Protein AF-A0A0A0EJX7-F1 (afdb_monomer)

Mean predicted aligned error: 5.03 Å

pLDDT: mean 91.58, std 11.37, range [39.22, 98.5]

Radius of gyration: 15.25 Å; Cα contacts (8 Å, |Δi|>4): 223; chains: 1; bounding box: 47×43×35 Å

Solvent-accessible surface area (backbone atoms only — not comparable to full-atom values): 6425 Å² total; per-residue (Å²): 117,49,63,24,17,22,55,80,28,31,66,70,51,74,49,25,31,33,42,30,67,70,50,71,50,80,95,75,41,77,40,68,44,64,30,33,27,74,41,75,47,78,42,82,42,69,94,82,43,75,60,48,58,24,34,37,39,22,32,78,82,65,40,58,72,88,40,82,101,48,9,54,50,79,42,61,49,48,68,25,76,34,75,56,30,37,77,77,47,34,80,82,67,49,64,89,75,48,73,59,61,86,74,73,79,80,78,79,87,127

Secondary structure (DSSP, 8-state):
-PPPB-TTSPBP-TT-EEEEEEEE-GGG-EEEEEEEEEEEEEEE-GGGPPEEEEEEEEETT---TTSTTTS-EEEETT--B-TTEEEEE-TTS-GGGSPPP--PPPPPP-

Organism: NCBI:txid1461694

Nearest PDB structures (foldseek):
  5ilb-assembly1_A  TM=5.080E-01  e=2.292E-01  Arabidopsis thaliana
  4x2w-assembly1_A  TM=3.528E-01  e=1.924E-01  Murine norovirus 1
  2lnc-assembly1_A  TM=4.349E-01  e=3.451E-01  Norovirus Hu/1968/US
  6nir-assembly1_D  TM=3.353E-01  e=2.896E-01  Norovirus
  4x2y-assembly1_A  TM=2.886E-01  e=2.162E-01  Murine norovirus 1

Structure (mmCIF, N/CA/C/O backbone):
data_AF-A0A0A0EJX7-F1
#
_entry.id   AF-A0A0A0EJX7-F1
#
loop_
_atom_site.group_PDB
_atom_site.id
_atom_site.type_symbol
_atom_site.label_atom_id
_atom_site.label_alt_id
_atom_site.label_comp_id
_atom_site.label_asym_id
_atom_site.label_entity_id
_atom_site.label_seq_id
_atom_site.pdbx_PDB_ins_code
_atom_site.Cartn_x
_atom_site.Cartn_y
_atom_site.Cartn_z
_atom_site.occupancy
_atom_site.B_iso_or_equiv
_atom_site.auth_seq_id
_atom_site.auth_comp_id
_atom_site.auth_asym_id
_atom_site.auth_atom_id
_atom_site.pdbx_PDB_model_num
ATOM 1 N N . MET A 1 1 ? 12.824 12.069 4.474 1.00 67.38 1 MET A N 1
ATOM 2 C CA . MET A 1 1 ? 11.364 11.851 4.419 1.00 67.38 1 MET A CA 1
ATOM 3 C C . MET A 1 1 ? 11.039 10.640 5.278 1.00 67.38 1 MET A C 1
ATOM 5 O O . MET A 1 1 ? 11.860 9.728 5.329 1.00 67.38 1 MET A O 1
ATOM 9 N N . ALA A 1 2 ? 9.915 10.660 5.993 1.00 85.06 2 ALA A N 1
ATOM 10 C CA . ALA A 1 2 ? 9.516 9.555 6.863 1.00 85.06 2 ALA A CA 1
ATOM 11 C C . ALA A 1 2 ? 9.186 8.301 6.041 1.00 85.06 2 ALA A C 1
ATOM 13 O O . ALA A 1 2 ? 8.748 8.409 4.898 1.00 85.06 2 ALA A O 1
ATOM 14 N N . GLU A 1 3 ? 9.413 7.126 6.620 1.00 92.81 3 GLU A N 1
ATOM 15 C CA . GLU A 1 3 ? 9.027 5.842 6.032 1.00 92.81 3 GLU A CA 1
ATOM 16 C C . GLU A 1 3 ? 7.528 5.798 5.690 1.00 92.81 3 GLU A C 1
ATOM 18 O O . GLU A 1 3 ? 6.693 6.301 6.444 1.00 92.81 3 GLU A O 1
ATOM 23 N N . THR A 1 4 ? 7.183 5.195 4.549 1.00 96.25 4 THR A N 1
ATOM 24 C CA . THR A 1 4 ? 5.788 5.048 4.116 1.00 96.25 4 THR A CA 1
ATOM 25 C C . THR A 1 4 ? 5.019 4.078 5.012 1.00 96.25 4 THR A C 1
ATOM 27 O O . THR A 1 4 ? 5.376 2.902 5.135 1.00 96.25 4 THR A O 1
ATOM 30 N N . CYS A 1 5 ? 3.920 4.559 5.589 1.00 96.81 5 CYS A N 1
ATOM 31 C CA . CYS A 1 5 ? 3.105 3.832 6.556 1.00 96.81 5 CYS A CA 1
ATOM 32 C C . CYS A 1 5 ? 1.616 3.858 6.201 1.00 96.81 5 CYS A C 1
ATOM 34 O O . CYS A 1 5 ? 1.130 4.787 5.559 1.00 96.81 5 CYS A O 1
ATOM 36 N N . ASP A 1 6 ? 0.879 2.856 6.675 1.00 97.19 6 ASP A N 1
ATOM 37 C CA . ASP A 1 6 ? -0.580 2.810 6.576 1.00 97.19 6 ASP A CA 1
ATOM 38 C C . ASP A 1 6 ? -1.264 3.785 7.553 1.00 97.19 6 ASP A C 1
ATOM 40 O O . ASP A 1 6 ? -0.613 4.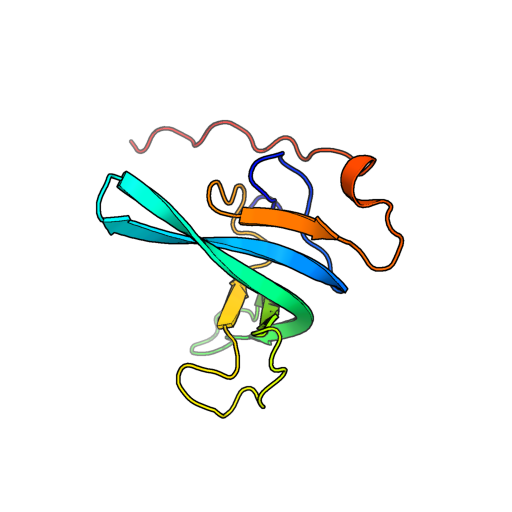406 8.394 1.00 97.19 6 ASP A O 1
ATOM 44 N N . LYS A 1 7 ? -2.596 3.897 7.497 1.00 96.44 7 LYS A N 1
ATOM 45 C CA . LYS A 1 7 ? -3.400 4.785 8.360 1.00 96.44 7 LYS A CA 1
ATOM 46 C C . LYS A 1 7 ? -3.188 4.572 9.867 1.00 96.44 7 LYS A C 1
ATOM 48 O O . LYS A 1 7 ? -3.492 5.458 10.662 1.00 96.44 7 LYS A O 1
ATOM 53 N N . SER A 1 8 ? -2.701 3.399 10.269 1.00 95.75 8 SER A N 1
ATOM 54 C CA . SER A 1 8 ? -2.408 3.030 11.655 1.00 95.75 8 SER A CA 1
ATOM 55 C C . SER A 1 8 ? -0.937 3.259 12.015 1.00 95.75 8 SER A C 1
ATOM 57 O O . SER A 1 8 ? -0.502 2.832 13.085 1.00 95.75 8 SER A O 1
ATOM 59 N N . ARG A 1 9 ? -0.192 3.959 11.146 1.00 95.88 9 ARG A N 1
ATOM 60 C CA . ARG A 1 9 ? 1.245 4.247 11.244 1.00 95.88 9 ARG A CA 1
ATOM 61 C C . ARG A 1 9 ? 2.117 2.996 11.224 1.00 95.88 9 ARG A C 1
ATOM 63 O O . ARG A 1 9 ? 3.238 3.017 11.722 1.00 95.88 9 ARG A O 1
ATOM 70 N N . ARG A 1 10 ? 1.616 1.898 10.660 1.00 96.62 10 ARG A N 1
ATOM 71 C CA . ARG A 1 10 ? 2.401 0.676 10.508 1.00 96.62 10 ARG A CA 1
ATOM 72 C C . ARG A 1 10 ? 3.192 0.764 9.212 1.00 96.62 10 ARG A C 1
ATOM 74 O O . ARG A 1 10 ? 2.606 1.098 8.177 1.00 96.62 10 ARG A O 1
ATOM 81 N N . PRO A 1 11 ? 4.493 0.464 9.236 1.00 96.88 11 PRO A N 1
ATOM 82 C CA . PRO A 1 11 ? 5.308 0.619 8.054 1.00 96.88 11 PRO A CA 1
ATOM 83 C C . PRO A 1 11 ? 4.974 -0.472 7.031 1.00 96.88 11 PRO A C 1
ATOM 85 O O . PRO A 1 11 ? 4.811 -1.652 7.372 1.00 96.88 11 PRO A O 1
ATOM 88 N N . ILE A 1 12 ? 4.856 -0.060 5.768 1.00 97.69 12 ILE A N 1
ATOM 89 C CA . ILE A 1 12 ? 4.535 -0.956 4.653 1.00 97.69 12 ILE A CA 1
ATOM 90 C C . ILE A 1 12 ? 5.775 -1.785 4.303 1.00 97.69 12 ILE A C 1
ATOM 92 O O . ILE A 1 12 ? 6.901 -1.282 4.275 1.00 97.69 12 ILE A O 1
ATOM 96 N N . ARG A 1 13 ? 5.588 -3.080 4.053 1.00 97.44 13 ARG A N 1
ATOM 97 C CA . ARG A 1 13 ? 6.652 -4.033 3.718 1.00 97.44 13 ARG A CA 1
ATOM 98 C C . ARG A 1 13 ? 6.268 -4.863 2.497 1.00 97.44 13 ARG A C 1
ATOM 100 O O . ARG A 1 13 ? 5.096 -5.027 2.164 1.00 97.44 13 ARG A O 1
ATOM 107 N N . VAL A 1 14 ? 7.277 -5.429 1.834 1.00 97.81 14 VAL A N 1
ATOM 108 C CA . VAL A 1 14 ? 7.054 -6.440 0.791 1.00 97.81 14 VAL A CA 1
ATOM 109 C C . VAL A 1 14 ? 6.316 -7.634 1.392 1.00 97.81 14 VAL A C 1
ATOM 111 O O . VAL A 1 14 ? 6.674 -8.115 2.466 1.00 97.81 14 VAL A O 1
ATOM 114 N N . GLY A 1 15 ? 5.293 -8.108 0.686 1.00 97.31 15 GLY A N 1
ATOM 115 C CA . GLY A 1 15 ? 4.421 -9.187 1.129 1.00 97.31 15 GLY A CA 1
ATOM 116 C C . GLY A 1 15 ? 3.138 -8.733 1.816 1.00 97.31 15 GLY A C 1
ATOM 117 O O . GLY A 1 15 ? 2.268 -9.570 2.048 1.00 97.31 15 GLY A O 1
ATOM 118 N N . ASP A 1 16 ? 2.991 -7.444 2.121 1.00 98.25 16 ASP A N 1
ATOM 119 C CA . ASP A 1 16 ? 1.756 -6.927 2.703 1.00 98.25 16 ASP A CA 1
ATOM 120 C C . ASP A 1 16 ? 0.620 -6.887 1.677 1.00 98.25 16 ASP A C 1
ATOM 122 O O . ASP A 1 16 ? 0.812 -6.549 0.502 1.00 98.25 16 ASP A O 1
ATOM 126 N N . VAL A 1 17 ? -0.589 -7.183 2.153 1.00 98.19 17 VAL A N 1
ATOM 127 C CA . VAL A 1 17 ? -1.838 -6.928 1.436 1.00 98.19 17 VAL A CA 1
ATOM 128 C C . VAL A 1 17 ? -2.439 -5.639 1.974 1.00 98.19 17 VAL A C 1
ATOM 130 O O . VAL A 1 17 ? -2.682 -5.493 3.174 1.00 98.19 17 VAL A O 1
ATOM 133 N N . LEU A 1 18 ? -2.687 -4.705 1.064 1.00 98.50 18 LEU A N 1
ATOM 134 C CA . LEU A 1 18 ? -3.182 -3.369 1.348 1.00 98.50 18 LEU A CA 1
ATOM 135 C C . LEU A 1 18 ? -4.644 -3.273 0.926 1.00 98.50 18 LEU A C 1
ATOM 137 O O . LEU A 1 18 ? -4.986 -3.555 -0.223 1.00 98.50 18 LEU A O 1
ATOM 141 N N . LYS A 1 19 ? -5.501 -2.822 1.836 1.00 98.25 19 LYS A N 1
ATOM 142 C CA . LYS A 1 19 ? -6.832 -2.310 1.521 1.00 98.25 19 LYS A CA 1
ATOM 143 C C . LYS A 1 19 ? -6.705 -0.812 1.258 1.00 98.25 19 LYS A C 1
ATOM 145 O O . LYS A 1 19 ? -6.398 -0.043 2.163 1.00 98.25 19 LYS A O 1
ATOM 150 N N . VAL A 1 20 ? -6.939 -0.420 0.013 1.00 98.00 20 VAL A N 1
ATOM 151 C CA . VAL A 1 20 ? -6.738 0.939 -0.498 1.00 98.00 20 VAL A CA 1
ATOM 152 C C . VAL A 1 20 ? -8.093 1.548 -0.832 1.00 98.00 20 VAL A C 1
ATOM 154 O O . VAL A 1 20 ? -8.885 0.934 -1.553 1.00 98.00 20 VAL A O 1
ATOM 157 N N . PHE A 1 21 ? -8.395 2.737 -0.313 1.00 97.44 21 PHE A N 1
ATOM 158 C CA . PHE A 1 21 ? -9.596 3.469 -0.718 1.00 97.44 21 PHE A CA 1
ATOM 159 C C . PHE A 1 21 ? -9.536 3.794 -2.216 1.00 97.44 21 PHE A C 1
ATOM 161 O O . PHE A 1 21 ? -8.519 4.258 -2.721 1.00 97.44 21 PHE A O 1
ATOM 168 N N . HIS A 1 22 ? -10.627 3.522 -2.935 1.00 94.81 22 HIS A N 1
ATOM 169 C CA . HIS A 1 22 ? -10.700 3.776 -4.372 1.00 94.81 22 HIS A CA 1
ATOM 170 C C . HIS A 1 22 ? -11.675 4.904 -4.703 1.00 94.81 22 HIS A C 1
ATOM 172 O O . HIS A 1 22 ? -11.303 5.852 -5.387 1.00 94.81 22 HIS A O 1
ATOM 178 N N . PHE A 1 23 ? -12.919 4.811 -4.226 1.00 96.88 23 PHE A N 1
ATOM 179 C CA . PHE A 1 23 ? -13.922 5.862 -4.402 1.00 96.88 23 PHE A CA 1
ATOM 180 C C . PHE A 1 23 ? -15.091 5.6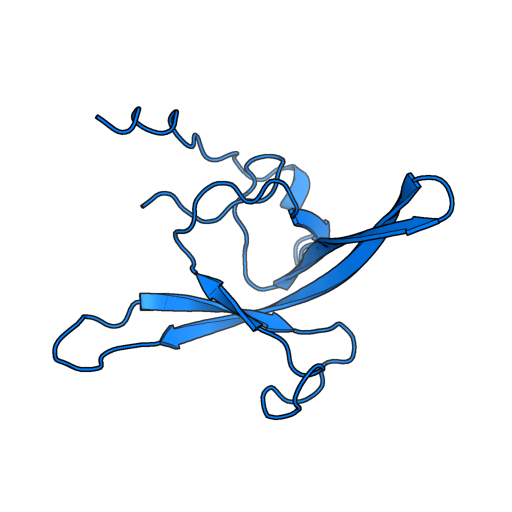95 -3.428 1.00 96.88 23 PHE A C 1
ATOM 182 O O . PHE A 1 23 ? -15.264 4.653 -2.791 1.00 96.88 23 PHE A O 1
ATOM 189 N N . THR A 1 24 ? -15.936 6.722 -3.339 1.00 98.00 24 THR A N 1
ATOM 190 C CA . THR A 1 24 ? -17.233 6.645 -2.656 1.00 98.00 24 THR A CA 1
ATOM 191 C C . THR A 1 24 ? -18.338 6.529 -3.700 1.00 98.00 24 THR A C 1
ATOM 193 O O . THR A 1 24 ? -18.489 7.406 -4.543 1.00 98.00 24 THR A O 1
ATOM 196 N N . GLY A 1 25 ? -19.087 5.431 -3.665 1.00 96.75 25 GLY A N 1
ATOM 197 C CA . GLY A 1 25 ? -20.178 5.152 -4.590 1.00 96.75 25 GLY A CA 1
ATOM 198 C C . GLY A 1 25 ? -21.522 5.716 -4.127 1.00 96.75 25 GLY A C 1
ATOM 199 O O . GLY A 1 25 ? -21.620 6.516 -3.189 1.00 96.75 25 GLY A O 1
ATOM 200 N N . ALA A 1 26 ? -22.589 5.239 -4.772 1.00 95.94 26 ALA A N 1
ATOM 201 C CA . ALA A 1 26 ? -23.960 5.574 -4.405 1.00 95.94 26 ALA A CA 1
ATOM 202 C C . ALA A 1 26 ? -24.231 5.310 -2.914 1.00 95.94 26 ALA A C 1
ATOM 204 O O . ALA A 1 26 ? -23.671 4.398 -2.298 1.00 95.94 26 ALA A O 1
ATOM 205 N N . ARG A 1 27 ? -25.118 6.122 -2.326 1.00 95.88 27 ARG A N 1
ATOM 206 C CA . ARG A 1 27 ? -25.494 6.046 -0.901 1.00 95.88 27 ARG A CA 1
ATOM 207 C C . ARG A 1 27 ? -24.312 6.226 0.066 1.00 95.88 27 ARG A C 1
ATOM 209 O O . ARG A 1 27 ? -24.377 5.757 1.197 1.00 95.88 27 ARG A O 1
ATOM 216 N N . ARG A 1 28 ? -23.248 6.924 -0.357 1.00 95.12 28 ARG A N 1
ATOM 217 C CA . ARG A 1 28 ? -22.041 7.202 0.447 1.00 95.12 28 ARG A CA 1
ATOM 218 C C . ARG A 1 28 ? -21.258 5.943 0.850 1.00 95.12 28 ARG A C 1
ATOM 220 O O . ARG A 1 28 ? -20.503 5.966 1.821 1.00 95.12 28 ARG A O 1
ATOM 227 N N . LYS A 1 29 ? -21.418 4.834 0.119 1.00 97.06 29 LYS A N 1
ATOM 228 C CA . LYS A 1 29 ? -20.672 3.599 0.389 1.00 97.06 29 LYS A CA 1
ATOM 229 C C . LYS A 1 29 ? -19.228 3.753 -0.087 1.00 97.06 29 LYS A C 1
ATOM 231 O O . LYS A 1 29 ? -18.998 4.026 -1.260 1.00 97.06 29 LYS A O 1
ATOM 236 N N . LYS A 1 30 ? -18.250 3.551 0.798 1.00 96.81 30 LYS A N 1
ATOM 237 C CA . LYS A 1 30 ? -16.831 3.519 0.416 1.00 96.81 30 LYS A CA 1
ATOM 238 C C . LYS A 1 30 ? -16.497 2.198 -0.280 1.00 96.81 30 LYS A C 1
ATOM 240 O O . LYS A 1 30 ? -16.862 1.129 0.212 1.00 96.81 30 LYS A O 1
ATOM 245 N N . HIS A 1 31 ? -15.796 2.284 -1.402 1.00 97.38 31 HIS A N 1
ATOM 246 C CA . HIS A 1 31 ? -15.270 1.156 -2.157 1.00 97.38 31 HIS A CA 1
ATOM 247 C C . HIS A 1 31 ? -13.754 1.119 -2.017 1.00 97.38 31 HIS A C 1
ATOM 249 O O . HIS A 1 31 ? -13.073 2.142 -2.110 1.00 97.38 31 HIS A O 1
ATOM 255 N N . PHE A 1 32 ? -13.244 -0.083 -1.793 1.00 97.62 32 PHE A N 1
ATOM 256 C CA . PHE A 1 32 ? -11.832 -0.337 -1.576 1.00 97.62 32 PHE A CA 1
ATOM 257 C C . PHE A 1 32 ? -11.336 -1.318 -2.629 1.00 97.62 32 PHE A C 1
ATOM 259 O O . PHE A 1 32 ? -12.082 -2.195 -3.068 1.00 97.62 32 PHE A O 1
ATOM 266 N N . MET A 1 33 ? -10.073 -1.182 -3.004 1.00 96.69 33 MET A N 1
ATOM 267 C CA . MET A 1 33 ? -9.342 -2.208 -3.727 1.00 96.69 33 MET A CA 1
ATOM 268 C C . MET A 1 33 ? -8.370 -2.899 -2.788 1.00 96.69 33 MET A C 1
ATOM 270 O O . MET A 1 33 ? -7.810 -2.277 -1.891 1.00 96.69 33 MET A O 1
ATOM 274 N N . TYR A 1 34 ? -8.136 -4.178 -3.043 1.00 97.06 34 TYR A N 1
ATOM 275 C CA . TYR A 1 34 ? -7.073 -4.918 -2.388 1.00 97.06 34 TYR A CA 1
ATOM 276 C C . TYR A 1 34 ? -5.898 -5.032 -3.351 1.00 97.06 34 TYR A C 1
ATOM 278 O O . TYR A 1 34 ? -6.084 -5.277 -4.549 1.00 97.06 34 TYR A O 1
ATOM 286 N N . LYS A 1 35 ? -4.700 -4.791 -2.833 1.00 97.62 35 LYS A N 1
ATOM 287 C CA . LYS A 1 35 ? -3.439 -4.790 -3.575 1.00 97.62 35 LYS A CA 1
ATOM 288 C C . LYS A 1 35 ? -2.384 -5.549 -2.786 1.00 97.62 35 LYS A C 1
ATOM 290 O O . LYS A 1 35 ? -2.500 -5.648 -1.570 1.00 97.62 35 LYS A O 1
ATOM 295 N N . GLN A 1 36 ? -1.349 -6.034 -3.457 1.00 97.69 36 GLN A N 1
ATOM 296 C CA . GLN A 1 36 ? -0.221 -6.696 -2.807 1.00 97.69 36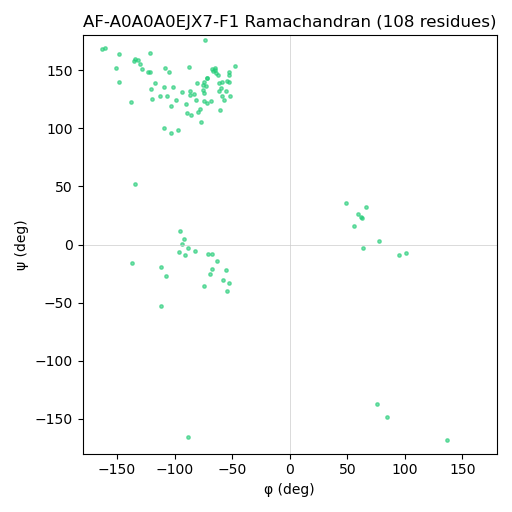 GLN A CA 1
ATOM 297 C C . GLN A 1 36 ? 1.081 -5.964 -3.115 1.00 97.69 36 GLN A C 1
ATOM 299 O O . GLN A 1 36 ? 1.358 -5.641 -4.270 1.00 97.69 36 GLN A O 1
ATOM 304 N N . VAL A 1 37 ? 1.896 -5.736 -2.089 1.00 98.00 37 VAL A N 1
ATOM 305 C CA . VAL A 1 37 ? 3.264 -5.241 -2.258 1.00 98.00 37 VAL A CA 1
ATOM 306 C C . VAL A 1 37 ? 4.154 -6.417 -2.643 1.00 98.00 37 VAL A C 1
ATOM 308 O O . VAL A 1 37 ? 4.337 -7.328 -1.839 1.00 98.00 37 VAL A O 1
ATOM 311 N N . THR A 1 38 ? 4.713 -6.435 -3.854 1.00 97.25 38 THR A N 1
ATOM 312 C CA . THR A 1 38 ? 5.415 -7.637 -4.351 1.00 97.25 38 THR A CA 1
ATOM 313 C C . THR A 1 38 ? 6.932 -7.506 -4.398 1.00 97.25 38 THR A C 1
ATOM 315 O O . THR A 1 38 ? 7.627 -8.512 -4.285 1.00 97.25 38 THR A O 1
ATOM 318 N N . ARG A 1 39 ? 7.469 -6.291 -4.554 1.00 97.12 39 ARG A N 1
ATOM 319 C CA . ARG A 1 39 ? 8.918 -6.046 -4.633 1.00 97.12 39 ARG A CA 1
ATOM 320 C C . ARG A 1 39 ? 9.275 -4.596 -4.337 1.00 97.12 39 ARG A C 1
ATOM 322 O O . ARG A 1 39 ? 8.402 -3.727 -4.332 1.00 97.12 39 ARG A O 1
ATOM 329 N N . THR A 1 40 ? 10.568 -4.345 -4.167 1.00 97.75 40 THR A N 1
ATOM 330 C CA . THR A 1 40 ? 11.160 -3.007 -4.206 1.00 97.75 40 THR A CA 1
ATOM 331 C C . THR A 1 40 ? 11.991 -2.825 -5.474 1.00 97.75 40 THR A C 1
ATOM 333 O O . THR A 1 40 ? 12.511 -3.793 -6.029 1.00 97.75 40 THR A O 1
ATOM 336 N N . GLN A 1 41 ? 12.109 -1.588 -5.954 1.00 97.19 41 GLN A N 1
ATOM 337 C CA . GLN A 1 41 ? 12.916 -1.248 -7.124 1.00 97.19 41 GLN A CA 1
ATOM 338 C C . GLN A 1 41 ? 13.487 0.165 -6.989 1.00 97.19 41 GLN A C 1
ATOM 340 O O . GLN A 1 41 ? 12.798 1.091 -6.565 1.00 97.19 41 GLN A O 1
ATOM 345 N N . TRP A 1 42 ? 14.746 0.341 -7.393 1.00 95.94 42 TRP A N 1
ATOM 346 C CA . TRP A 1 42 ? 15.340 1.665 -7.570 1.00 95.94 42 TRP A CA 1
ATOM 347 C C . TRP A 1 42 ? 14.852 2.278 -8.885 1.00 95.94 42 TRP A C 1
ATOM 349 O O . TRP A 1 42 ? 15.157 1.742 -9.955 1.00 95.94 42 TRP A O 1
ATOM 359 N N . LEU A 1 43 ? 14.132 3.398 -8.803 1.00 93.81 43 LEU A N 1
ATOM 360 C CA . LEU A 1 43 ? 13.568 4.134 -9.941 1.00 93.81 43 LEU A CA 1
ATOM 361 C C . LEU A 1 43 ? 14.081 5.579 -9.993 1.00 93.81 43 LEU A C 1
ATOM 363 O O . LEU A 1 43 ? 14.639 6.096 -9.024 1.00 93.81 43 LEU A O 1
ATOM 367 N N . GLY A 1 44 ? 13.896 6.235 -11.140 1.00 92.06 44 GLY A N 1
ATOM 368 C CA . GLY A 1 44 ? 14.416 7.579 -11.398 1.00 92.06 44 GLY A CA 1
ATOM 369 C C . GLY A 1 44 ? 15.863 7.555 -11.892 1.00 92.06 44 GLY A C 1
ATOM 370 O O . GLY A 1 44 ? 16.279 6.617 -12.573 1.00 92.06 44 GLY A O 1
ATOM 371 N N . GLY A 1 45 ? 16.640 8.590 -11.569 1.00 90.69 45 GLY A N 1
ATOM 372 C CA . GLY A 1 45 ? 18.019 8.722 -12.057 1.00 90.69 45 GLY A CA 1
ATOM 373 C C . GLY A 1 45 ? 18.207 9.690 -13.232 1.00 90.69 45 GLY A C 1
ATOM 374 O O . GLY A 1 45 ? 19.337 9.949 -13.638 1.00 90.69 45 GLY A O 1
ATOM 375 N N . TYR A 1 46 ? 17.122 10.207 -13.817 1.00 91.31 46 TYR A N 1
ATOM 376 C CA . TYR A 1 46 ? 17.205 11.084 -14.988 1.00 91.31 46 TYR A CA 1
ATOM 377 C C . TYR A 1 46 ? 17.702 12.488 -14.614 1.00 91.31 46 TYR A C 1
ATOM 379 O O . TYR A 1 46 ? 17.303 13.047 -13.590 1.00 91.31 46 TYR A O 1
ATOM 387 N N . GLY A 1 47 ? 18.561 13.069 -15.458 1.00 91.75 47 GLY A N 1
ATOM 388 C CA . GLY A 1 47 ? 19.070 14.432 -15.277 1.00 91.75 47 GLY A CA 1
ATOM 389 C C . GLY A 1 47 ? 19.958 14.617 -14.040 1.00 91.75 47 GLY A C 1
ATOM 390 O O . GLY A 1 47 ? 19.908 15.670 -13.415 1.00 91.75 47 GLY A O 1
ATOM 391 N N . GLY A 1 48 ? 20.716 13.589 -13.641 1.00 91.25 48 GLY A N 1
ATOM 392 C CA . GLY A 1 48 ? 21.652 13.661 -12.508 1.00 91.25 48 GLY A CA 1
ATOM 393 C C . GLY A 1 48 ? 21.005 13.575 -11.121 1.00 91.25 48 GLY A C 1
ATOM 394 O O . GLY A 1 48 ? 21.704 13.656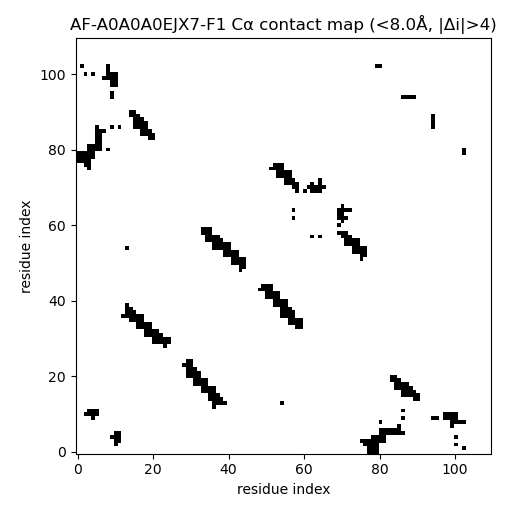 -10.114 1.00 91.25 48 GLY A O 1
ATOM 395 N N . LYS A 1 49 ? 19.683 13.383 -11.040 1.00 92.00 49 LYS A N 1
ATOM 396 C CA . LYS A 1 49 ? 18.992 13.121 -9.771 1.00 92.00 49 LYS A CA 1
ATOM 397 C C . LYS A 1 49 ? 19.313 11.702 -9.283 1.00 92.00 49 LYS A C 1
ATOM 399 O O . LYS A 1 49 ? 19.394 10.802 -10.115 1.00 92.00 49 LYS A O 1
ATOM 404 N N . PRO A 1 50 ? 19.458 11.455 -7.972 1.00 91.69 50 PRO A N 1
ATOM 405 C CA . PRO A 1 50 ? 19.664 10.103 -7.462 1.00 91.69 50 PRO A CA 1
ATOM 406 C C . PRO A 1 50 ? 18.437 9.219 -7.721 1.00 91.69 50 PRO A C 1
ATOM 408 O O . PRO A 1 50 ? 17.301 9.698 -7.780 1.00 91.69 50 PRO A O 1
ATOM 411 N N . LYS A 1 51 ? 18.663 7.908 -7.863 1.00 94.38 51 LYS A N 1
ATOM 412 C CA . LYS A 1 51 ? 17.571 6.928 -7.821 1.00 94.38 51 LYS A CA 1
ATOM 413 C C . LYS A 1 51 ? 16.986 6.869 -6.411 1.00 94.38 51 LYS A C 1
ATOM 415 O O . LYS A 1 51 ? 17.703 7.074 -5.436 1.00 94.38 51 LYS A O 1
ATOM 420 N N . VAL A 1 52 ? 15.702 6.536 -6.313 1.00 93.44 52 VAL A N 1
ATOM 421 C CA . VAL A 1 52 ? 14.987 6.366 -5.039 1.00 93.44 52 VAL A CA 1
ATOM 422 C C . VAL A 1 52 ? 14.286 5.010 -5.031 1.00 93.44 52 VAL A C 1
ATOM 424 O O . VAL A 1 52 ? 13.948 4.476 -6.090 1.00 93.44 52 VAL A O 1
ATOM 427 N N . LEU A 1 53 ? 14.113 4.430 -3.846 1.00 95.38 53 LEU A N 1
ATOM 428 C CA . LEU A 1 53 ? 13.488 3.127 -3.663 1.00 95.38 53 LEU A CA 1
ATOM 429 C C . LEU A 1 53 ? 11.952 3.254 -3.651 1.00 95.38 53 LEU A C 1
ATOM 431 O O . LEU A 1 53 ? 11.391 4.076 -2.923 1.00 95.38 53 LEU A O 1
ATOM 435 N N . TYR A 1 54 ? 11.287 2.429 -4.459 1.00 97.81 54 TYR A N 1
ATOM 436 C CA . TYR A 1 54 ? 9.829 2.327 -4.556 1.00 97.81 54 TYR A CA 1
ATOM 437 C C . TYR A 1 54 ? 9.373 0.898 -4.272 1.00 97.81 54 TYR A C 1
ATOM 439 O O . TYR A 1 54 ? 10.060 -0.059 -4.628 1.00 97.81 54 TYR A O 1
ATOM 447 N N . PHE A 1 55 ? 8.180 0.757 -3.707 1.00 98.12 55 PHE A N 1
ATOM 448 C CA . PHE A 1 55 ? 7.392 -0.467 -3.706 1.00 98.12 55 PHE A CA 1
ATOM 449 C C . PHE A 1 55 ? 6.650 -0.631 -5.031 1.00 98.12 55 PHE A C 1
ATOM 451 O O . PHE A 1 55 ? 6.054 0.324 -5.528 1.00 98.12 55 PHE A O 1
ATOM 458 N N . PHE A 1 56 ? 6.603 -1.854 -5.562 1.00 97.56 56 PHE A N 1
ATOM 459 C CA . PHE A 1 56 ? 5.605 -2.214 -6.566 1.00 97.56 56 PHE A CA 1
ATOM 460 C C . PHE A 1 56 ? 4.349 -2.756 -5.882 1.00 97.56 56 PHE A C 1
ATOM 462 O O . PHE A 1 56 ? 4.409 -3.767 -5.174 1.00 97.56 56 PHE A O 1
ATOM 469 N N . VAL A 1 57 ? 3.218 -2.095 -6.117 1.00 97.56 57 VAL A N 1
ATOM 470 C CA . VAL A 1 57 ? 1.908 -2.430 -5.556 1.00 97.56 57 VAL A CA 1
ATOM 471 C C . VAL A 1 57 ? 1.027 -2.993 -6.670 1.00 97.56 57 VAL A C 1
ATOM 473 O O . VAL A 1 57 ? 0.473 -2.258 -7.487 1.00 97.56 57 VAL A O 1
ATOM 476 N N . SER A 1 58 ? 0.908 -4.319 -6.726 1.00 97.06 58 SER A N 1
ATOM 477 C CA . SER A 1 58 ? 0.166 -5.022 -7.776 1.00 97.06 58 SER A CA 1
ATOM 478 C C . SER A 1 58 ? -1.317 -5.175 -7.435 1.00 97.06 58 SER A C 1
ATOM 480 O O . SER A 1 58 ? -1.715 -5.251 -6.269 1.00 97.06 58 SER A O 1
ATOM 482 N N . HIS A 1 59 ? -2.163 -5.258 -8.464 1.00 94.25 59 HIS A N 1
ATOM 483 C CA . HIS A 1 59 ? -3.522 -5.776 -8.300 1.00 94.25 59 HIS A CA 1
ATOM 484 C C . HIS A 1 59 ? -3.466 -7.256 -7.893 1.00 94.25 59 HIS A C 1
ATOM 486 O O . HIS A 1 59 ? -2.579 -7.980 -8.330 1.00 94.25 59 HIS A O 1
ATOM 492 N N . LEU A 1 60 ? -4.457 -7.751 -7.142 1.00 92.12 60 LEU A N 1
ATOM 493 C CA . LEU A 1 60 ? -4.502 -9.174 -6.755 1.00 92.12 60 LEU A CA 1
ATOM 494 C C . LEU A 1 60 ? -4.628 -10.149 -7.936 1.00 92.12 60 LEU A C 1
ATOM 496 O O . LEU A 1 60 ? -4.390 -11.338 -7.776 1.00 92.12 60 LEU A O 1
ATOM 500 N N . SER A 1 61 ? -4.974 -9.662 -9.131 1.00 89.81 61 SER A N 1
ATOM 501 C CA . SER A 1 61 ? -4.925 -10.465 -10.355 1.00 89.81 61 SER A CA 1
ATOM 502 C C . SER A 1 61 ? -3.501 -10.770 -10.832 1.00 89.81 61 SER A C 1
ATOM 504 O O . SER A 1 61 ? -3.361 -11.511 -11.799 1.00 89.81 61 SER A O 1
ATOM 506 N N . LEU A 1 62 ? -2.474 -10.158 -10.222 1.00 88.50 62 LEU A N 1
ATOM 507 C CA . LEU A 1 62 ? -1.048 -10.340 -10.527 1.00 88.50 62 LEU A CA 1
ATOM 508 C C . LEU A 1 62 ? -0.732 -10.234 -12.023 1.00 88.50 62 LEU A C 1
ATOM 510 O O . LEU A 1 62 ? 0.119 -10.944 -12.560 1.00 88.50 62 LEU A O 1
ATOM 514 N N . LYS A 1 63 ? -1.447 -9.341 -12.713 1.00 91.56 63 LYS A N 1
ATOM 515 C CA . LYS A 1 63 ? -1.174 -9.075 -14.121 1.00 91.56 63 LYS A CA 1
ATOM 516 C C . LYS A 1 63 ? 0.227 -8.466 -14.232 1.00 91.56 63 LYS A C 1
ATOM 518 O O . LYS A 1 63 ? 0.639 -7.743 -13.321 1.00 91.56 63 LYS A O 1
ATOM 523 N N . PRO A 1 64 ? 0.952 -8.729 -15.332 1.00 89.69 64 PRO A N 1
ATOM 524 C CA . PRO A 1 64 ? 2.251 -8.114 -15.558 1.00 89.69 64 PRO A CA 1
ATOM 525 C C . PRO A 1 64 ? 2.183 -6.590 -15.428 1.00 89.69 64 PRO A C 1
ATOM 527 O O . PRO A 1 64 ? 1.190 -5.981 -15.824 1.00 89.69 64 PRO A O 1
ATOM 530 N N . GLU A 1 65 ? 3.258 -5.976 -14.926 1.00 89.31 65 GLU A N 1
ATOM 531 C CA . GLU A 1 65 ? 3.383 -4.514 -14.797 1.00 89.31 65 GLU A CA 1
ATOM 532 C C . GLU A 1 65 ? 3.096 -3.784 -16.117 1.00 89.31 65 GLU A C 1
ATOM 534 O O . GLU A 1 65 ? 2.512 -2.708 -16.110 1.00 89.31 65 GLU A O 1
ATOM 539 N N . SER A 1 66 ? 3.439 -4.401 -17.249 1.00 89.12 66 SER A N 1
ATOM 540 C CA . SER A 1 66 ? 3.215 -3.858 -18.590 1.00 89.12 66 SER A CA 1
ATOM 541 C C . SER A 1 66 ? 1.741 -3.761 -19.003 1.00 89.12 66 SER A C 1
ATOM 543 O O . SER A 1 66 ? 1.452 -3.234 -20.074 1.00 89.12 66 SER A O 1
ATOM 545 N N . VAL A 1 67 ? 0.807 -4.308 -18.218 1.00 88.56 67 VAL A N 1
ATOM 546 C CA . VAL A 1 67 ? -0.627 -4.241 -18.515 1.00 88.56 67 VAL A CA 1
ATOM 547 C C . VAL A 1 67 ? -1.211 -2.945 -17.966 1.00 88.56 67 VAL A C 1
ATOM 549 O O . VAL A 1 67 ? -1.365 -2.784 -16.751 1.00 88.56 67 VAL A O 1
ATOM 552 N N . ASP A 1 68 ? -1.607 -2.056 -18.873 1.00 83.50 68 ASP A N 1
ATOM 553 C CA . ASP A 1 68 ? -2.244 -0.789 -18.520 1.00 83.50 68 ASP A CA 1
ATOM 554 C C . ASP A 1 68 ? -3.536 -0.993 -17.705 1.00 83.50 68 ASP A C 1
ATOM 556 O O . ASP A 1 68 ? -4.298 -1.942 -17.915 1.00 83.50 68 ASP A O 1
ATOM 560 N N . GLY A 1 69 ? -3.737 -0.134 -16.706 1.00 79.19 69 GLY A N 1
ATOM 561 C CA . GLY A 1 69 ? -4.875 -0.166 -15.780 1.00 79.19 69 GLY A CA 1
ATOM 562 C C . GLY A 1 69 ? -4.995 -1.408 -14.879 1.00 79.19 69 GLY A C 1
ATOM 563 O O . GLY A 1 69 ? -5.904 -1.466 -14.047 1.00 79.19 69 GLY A O 1
ATOM 564 N N . GLY A 1 70 ? -4.117 -2.411 -15.018 1.00 84.94 70 GLY A N 1
ATOM 565 C CA . GLY A 1 70 ? -4.252 -3.697 -14.323 1.00 84.94 70 GLY A CA 1
ATOM 566 C C . GLY A 1 70 ? -2.977 -4.284 -13.717 1.00 84.94 70 GLY A C 1
ATOM 567 O O . GLY A 1 70 ? -3.092 -5.184 -12.885 1.00 84.94 70 GLY A O 1
ATOM 568 N N . GLY A 1 71 ? -1.789 -3.813 -14.106 1.00 89.44 71 GLY A N 1
ATOM 569 C CA . GLY A 1 71 ? -0.508 -4.356 -13.639 1.00 89.44 71 GLY A CA 1
ATOM 570 C C . GLY A 1 71 ? -0.146 -3.968 -12.202 1.00 89.44 71 GLY A C 1
ATOM 571 O O . GLY A 1 71 ? 0.393 -4.778 -11.445 1.00 89.44 71 GLY A O 1
ATOM 572 N N . GLY A 1 72 ? -0.490 -2.750 -11.787 1.00 94.69 72 GLY A N 1
ATOM 573 C CA . GLY A 1 72 ? -0.086 -2.190 -10.498 1.00 94.69 72 GLY A CA 1
ATOM 574 C C . GLY A 1 72 ? 0.364 -0.744 -10.620 1.00 94.69 72 GLY A C 1
ATOM 575 O O . GLY A 1 72 ? 0.152 -0.102 -11.645 1.00 94.69 72 GLY A O 1
ATOM 576 N N . TYR A 1 73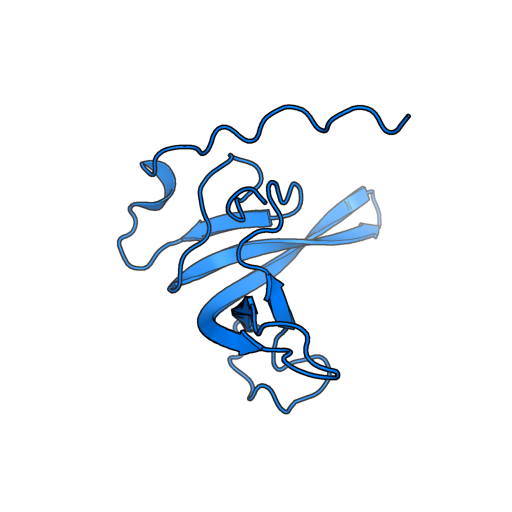 ? 0.976 -0.238 -9.558 1.00 95.62 73 TYR A N 1
ATOM 577 C CA . TYR A 1 73 ? 1.579 1.088 -9.519 1.00 95.62 73 TYR A CA 1
ATOM 578 C C . TYR A 1 73 ? 2.797 1.101 -8.596 1.00 95.62 73 TYR A C 1
ATOM 580 O O . TYR A 1 73 ? 2.998 0.199 -7.780 1.00 95.62 73 TYR A O 1
ATOM 588 N N . TRP A 1 74 ? 3.612 2.141 -8.741 1.00 96.31 74 TRP A N 1
ATOM 589 C CA . TRP A 1 74 ? 4.778 2.380 -7.904 1.00 96.31 74 TRP A CA 1
ATOM 590 C C . TRP A 1 74 ? 4.412 3.306 -6.747 1.00 96.31 74 TRP A C 1
ATOM 592 O O . TRP A 1 74 ? 3.791 4.344 -6.962 1.00 96.31 74 TRP A O 1
ATOM 602 N N . LEU A 1 75 ? 4.798 2.922 -5.533 1.00 97.00 75 LEU A N 1
ATOM 603 C CA . LEU A 1 75 ? 4.584 3.682 -4.303 1.00 97.00 75 LEU A CA 1
ATOM 604 C C . LEU A 1 75 ? 5.942 3.998 -3.672 1.00 97.00 75 LEU A C 1
ATOM 606 O O . LEU A 1 75 ? 6.736 3.082 -3.457 1.00 97.00 75 LEU A O 1
ATOM 610 N N . GLY A 1 76 ? 6.247 5.263 -3.394 1.00 96.25 76 GLY A N 1
ATOM 611 C CA . GLY A 1 76 ? 7.518 5.637 -2.779 1.00 96.25 76 GLY A CA 1
ATOM 612 C C . GLY A 1 76 ? 7.673 5.012 -1.391 1.00 96.25 76 GLY A C 1
ATOM 613 O O . GLY A 1 76 ? 6.700 4.851 -0.656 1.00 96.25 76 GLY A O 1
ATOM 614 N N . MET A 1 77 ? 8.902 4.656 -1.004 1.00 96.38 77 MET A N 1
ATOM 615 C CA . MET A 1 77 ? 9.176 4.081 0.327 1.00 96.38 77 MET A CA 1
ATOM 616 C C . MET A 1 77 ? 9.321 5.124 1.442 1.00 96.38 77 MET A C 1
ATOM 618 O O . MET A 1 77 ? 9.432 4.764 2.615 1.00 96.38 77 MET A O 1
ATOM 622 N N . HIS A 1 78 ? 9.293 6.409 1.082 1.00 93.81 78 HIS A N 1
ATOM 623 C CA . HIS A 1 78 ? 9.412 7.518 2.019 1.00 93.81 78 HIS A CA 1
ATOM 624 C C . HIS A 1 78 ? 8.372 8.622 1.753 1.00 93.81 78 HIS A C 1
ATOM 626 O O . HIS A 1 78 ? 8.723 9.784 1.575 1.00 93.81 78 HIS A O 1
ATOM 632 N N . GLU A 1 79 ? 7.093 8.256 1.676 1.00 92.19 79 GLU A N 1
ATOM 633 C CA . GLU A 1 79 ? 5.958 9.179 1.494 1.00 92.19 79 GLU A CA 1
ATOM 634 C C . GLU A 1 79 ? 5.279 9.564 2.821 1.00 92.19 79 GLU A C 1
ATOM 636 O O . GLU A 1 79 ? 4.418 10.440 2.850 1.00 92.19 79 GLU A O 1
ATOM 641 N N . GLY A 1 80 ? 5.678 8.951 3.941 1.00 94.25 80 GLY A N 1
ATOM 642 C CA . GLY A 1 80 ? 5.058 9.179 5.244 1.00 94.25 80 GLY A CA 1
ATOM 643 C C . GLY A 1 80 ? 3.698 8.489 5.387 1.00 94.25 80 GLY A C 1
ATOM 644 O O . GLY A 1 80 ? 3.546 7.317 5.045 1.00 94.25 80 GLY A O 1
ATOM 645 N N . LEU A 1 81 ? 2.715 9.184 5.967 1.00 95.69 81 LEU A N 1
ATOM 646 C CA . LEU A 1 81 ? 1.430 8.586 6.330 1.00 95.69 81 LEU A CA 1
ATOM 647 C C . LEU A 1 81 ? 0.491 8.509 5.124 1.00 95.69 81 LEU A C 1
ATOM 649 O O . LEU A 1 81 ? 0.126 9.538 4.561 1.00 95.69 81 LEU A O 1
ATOM 653 N N . LEU A 1 82 ? 0.007 7.309 4.810 1.00 96.25 82 LEU A N 1
ATOM 654 C CA . LEU A 1 82 ? -1.022 7.088 3.800 1.00 96.25 82 LE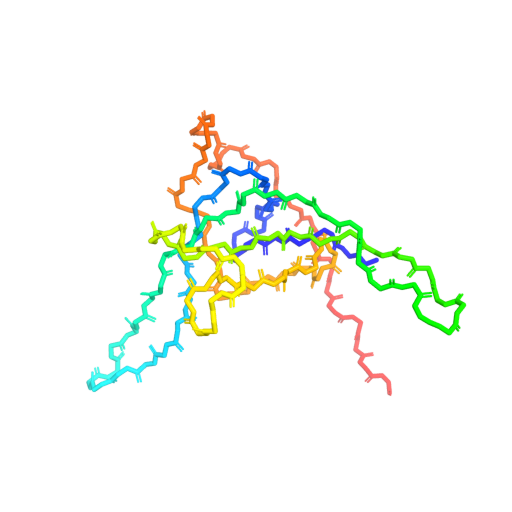U A CA 1
ATOM 655 C C . LEU A 1 82 ? -2.385 6.824 4.469 1.00 96.25 82 LEU A C 1
ATOM 657 O O . LEU A 1 82 ? -2.685 5.682 4.831 1.00 96.25 82 LEU A O 1
ATOM 661 N N . PRO A 1 83 ? -3.249 7.846 4.635 1.00 96.38 83 PRO A N 1
ATOM 662 C CA . PRO A 1 83 ? -4.507 7.715 5.384 1.00 96.38 83 PRO A CA 1
ATOM 663 C C . PRO A 1 83 ? -5.535 6.794 4.708 1.00 96.38 83 PRO A C 1
ATOM 665 O O . PRO A 1 83 ? -6.427 6.260 5.368 1.00 96.38 83 PRO A O 1
ATOM 668 N N . ASP A 1 84 ? -5.395 6.588 3.400 1.00 97.69 84 ASP A N 1
ATOM 669 C CA . ASP A 1 84 ? -6.285 5.771 2.572 1.00 97.69 84 ASP A CA 1
ATOM 670 C C . ASP A 1 84 ? -5.845 4.306 2.448 1.00 97.69 84 ASP A C 1
ATOM 672 O O . ASP A 1 84 ? -6.459 3.528 1.712 1.00 97.69 84 ASP A O 1
ATOM 676 N N . TYR A 1 85 ? -4.787 3.927 3.165 1.00 98.25 85 TYR A N 1
ATOM 677 C CA . TYR A 1 85 ? -4.1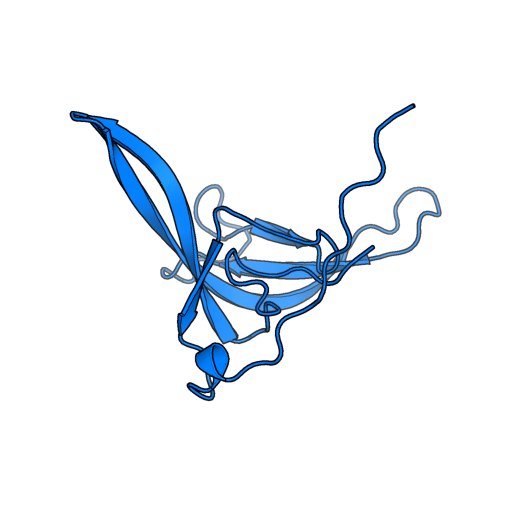72 2.610 3.108 1.00 98.25 85 TYR A CA 1
ATOM 678 C C . TYR A 1 85 ? -4.289 1.910 4.459 1.00 98.25 85 TYR A C 1
ATOM 680 O O . TYR A 1 85 ? -4.095 2.507 5.515 1.00 98.25 85 TYR A O 1
ATOM 688 N N . GLU A 1 86 ? -4.583 0.617 4.428 1.00 98.31 86 GLU A N 1
ATOM 689 C CA . GLU A 1 86 ? -4.644 -0.244 5.607 1.00 98.31 86 GLU A CA 1
ATOM 690 C C . GLU A 1 86 ? -3.977 -1.576 5.285 1.00 98.31 86 GLU A C 1
ATOM 692 O O . GLU A 1 86 ? -4.390 -2.261 4.347 1.00 98.31 86 GLU A O 1
ATOM 697 N N . ILE A 1 87 ? -2.962 -1.959 6.059 1.00 98.38 87 ILE A N 1
ATOM 698 C CA . ILE A 1 87 ? -2.410 -3.313 5.980 1.00 98.38 87 ILE A CA 1
ATOM 699 C C . ILE A 1 87 ? -3.437 -4.260 6.603 1.00 98.38 87 ILE A C 1
ATOM 701 O O . ILE A 1 87 ? -3.820 -4.081 7.762 1.00 98.38 87 ILE A O 1
ATOM 705 N N . VAL A 1 88 ? -3.894 -5.241 5.825 1.00 97.88 88 VAL A N 1
ATOM 706 C CA . VAL A 1 88 ? -4.891 -6.235 6.262 1.00 97.88 88 VAL A CA 1
ATOM 707 C C . VAL A 1 88 ? -4.318 -7.641 6.393 1.00 97.88 88 VAL A C 1
ATOM 709 O O . VAL A 1 88 ? -4.936 -8.486 7.032 1.00 97.88 88 VAL A O 1
ATOM 712 N N . GLN A 1 89 ? -3.173 -7.911 5.761 1.00 97.50 89 GLN A N 1
ATOM 713 C CA . GLN A 1 89 ? -2.433 -9.167 5.887 1.00 97.50 89 GLN A CA 1
ATOM 714 C C . GLN A 1 89 ? -0.939 -8.909 5.663 1.00 97.50 89 GLN A C 1
ATOM 716 O O . GLN A 1 89 ? -0.573 -8.010 4.904 1.00 97.50 89 GLN A O 1
ATOM 721 N N . SER A 1 90 ? -0.087 -9.737 6.268 1.00 95.69 90 SER A N 1
ATOM 722 C CA . SER A 1 90 ? 1.346 -9.826 5.971 1.00 95.69 90 SER A CA 1
ATOM 723 C C . SER A 1 90 ? 1.779 -11.282 5.853 1.00 95.69 90 SER A C 1
ATOM 725 O O . SER A 1 90 ? 1.125 -12.165 6.401 1.00 95.69 90 SER A O 1
ATOM 727 N N . ILE A 1 91 ? 2.914 -11.538 5.190 1.00 93.06 91 ILE A N 1
ATOM 728 C CA . ILE A 1 91 ? 3.480 -12.896 5.047 1.00 93.06 91 ILE A CA 1
ATOM 729 C C . ILE A 1 91 ? 3.677 -13.582 6.405 1.00 93.06 91 ILE A C 1
ATOM 731 O O . ILE A 1 91 ? 3.433 -14.776 6.538 1.00 93.06 91 ILE A O 1
ATOM 735 N N . LYS A 1 92 ? 4.133 -12.830 7.411 1.00 93.75 92 LYS A N 1
ATOM 736 C CA . LYS A 1 92 ? 4.389 -13.342 8.763 1.00 93.75 92 LYS A CA 1
ATOM 737 C C . LYS A 1 92 ? 3.164 -13.283 9.679 1.00 93.75 92 LYS A C 1
ATOM 739 O O . LYS A 1 92 ? 3.266 -13.689 10.828 1.00 93.75 92 LYS A O 1
ATOM 744 N N . CYS A 1 93 ? 2.042 -12.744 9.199 1.00 93.25 93 CYS A N 1
ATOM 745 C CA . CYS A 1 93 ? 0.843 -12.447 9.990 1.00 93.25 93 CYS A CA 1
ATOM 746 C C . CYS A 1 93 ? 1.080 -11.535 11.214 1.00 93.25 93 CYS A C 1
ATOM 748 O O . CYS A 1 93 ? 0.205 -11.405 12.055 1.00 93.25 93 CYS A O 1
ATOM 750 N N . ASP A 1 94 ? 2.217 -10.842 11.268 1.00 93.50 94 ASP A N 1
ATOM 751 C CA . ASP A 1 94 ? 2.694 -10.004 12.380 1.00 93.50 94 ASP A CA 1
ATOM 752 C C . ASP A 1 94 ? 2.326 -8.518 12.249 1.00 93.50 94 ASP A C 1
ATOM 754 O O . ASP A 1 94 ? 2.729 -7.686 13.057 1.00 93.50 94 ASP A O 1
ATOM 758 N N . HIS A 1 95 ? 1.620 -8.137 11.183 1.00 94.19 95 HIS A N 1
ATOM 759 C CA . HIS A 1 95 ? 1.422 -6.730 10.839 1.00 94.19 95 HIS A CA 1
ATOM 760 C C . HIS A 1 95 ? 0.745 -5.907 11.940 1.00 94.19 95 HIS A C 1
ATOM 762 O O . HIS A 1 95 ? 1.032 -4.721 12.052 1.00 94.19 95 HIS A O 1
ATOM 768 N N . GLU A 1 96 ? -0.124 -6.498 12.760 1.00 93.50 96 GLU A N 1
ATOM 769 C CA . GLU A 1 96 ? -0.759 -5.804 13.888 1.00 93.50 96 GLU A CA 1
ATOM 770 C C . GLU A 1 96 ? 0.213 -5.473 15.029 1.00 93.50 96 GLU A C 1
ATOM 772 O O . GLU A 1 96 ? -0.003 -4.493 15.742 1.00 93.50 96 GLU A O 1
ATOM 777 N N . GLU A 1 97 ? 1.302 -6.232 15.153 1.00 95.38 97 GLU A N 1
ATOM 778 C CA . GLU A 1 97 ? 2.305 -6.122 16.219 1.00 95.38 97 GLU A CA 1
ATOM 779 C C . GLU A 1 97 ? 3.460 -5.181 15.852 1.00 95.38 97 GLU A C 1
ATOM 781 O O . GLU A 1 97 ? 4.297 -4.858 16.695 1.00 95.38 97 GLU A O 1
ATOM 786 N N . ARG A 1 98 ? 3.528 -4.731 14.592 1.00 94.19 98 ARG 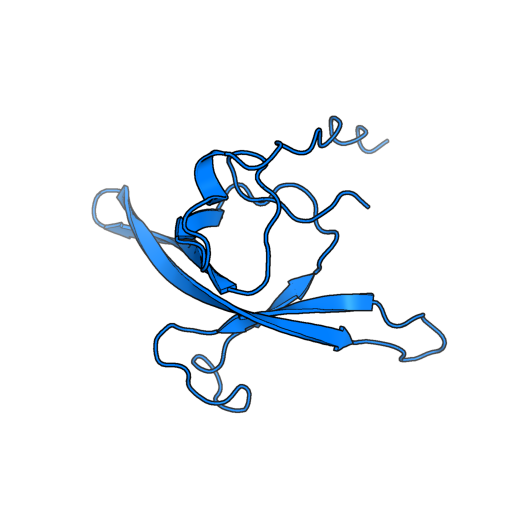A N 1
ATOM 787 C CA . ARG A 1 98 ? 4.619 -3.873 14.120 1.00 94.19 98 ARG A CA 1
ATOM 788 C C . ARG A 1 98 ? 4.662 -2.554 14.877 1.00 94.19 98 ARG A C 1
ATOM 790 O O . ARG A 1 98 ? 3.637 -1.895 15.078 1.00 94.19 98 ARG A O 1
ATOM 797 N N . GLU A 1 99 ? 5.884 -2.139 15.199 1.00 94.12 99 GLU A N 1
ATOM 798 C CA . GLU A 1 99 ? 6.154 -0.824 15.760 1.00 94.12 99 GLU A CA 1
ATOM 799 C C . GLU A 1 99 ? 5.593 0.267 14.842 1.00 94.12 99 GLU A C 1
ATOM 801 O O . GLU A 1 99 ? 5.750 0.235 13.616 1.00 94.12 99 GLU A O 1
ATOM 806 N N . ARG A 1 100 ? 4.882 1.214 15.453 1.00 93.62 100 ARG A N 1
ATOM 807 C CA . ARG A 1 100 ? 4.250 2.320 14.743 1.00 93.62 100 ARG A CA 1
ATOM 808 C C . ARG A 1 100 ? 5.257 3.443 14.596 1.00 93.62 100 ARG A C 1
ATOM 810 O O . ARG A 1 100 ? 5.832 3.885 15.585 1.00 93.62 100 ARG A O 1
ATOM 817 N N . VAL A 1 101 ? 5.428 3.929 13.377 1.00 89.62 101 VAL A N 1
ATOM 818 C CA . VAL A 1 101 ? 6.363 5.016 13.097 1.00 89.62 101 VAL A CA 1
ATOM 819 C C . VAL A 1 101 ? 5.767 6.326 13.594 1.00 89.62 101 VAL A C 1
ATOM 821 O O . VAL A 1 101 ? 4.617 6.658 13.287 1.00 89.62 101 VAL A O 1
ATOM 824 N N . ASP A 1 102 ? 6.552 7.088 14.351 1.00 84.75 102 ASP A N 1
ATOM 825 C CA . ASP A 1 102 ? 6.186 8.460 14.667 1.00 84.75 102 ASP A CA 1
ATOM 826 C C . ASP A 1 102 ? 6.470 9.348 13.455 1.00 84.75 102 ASP A C 1
ATOM 828 O O . ASP A 1 102 ? 7.613 9.621 13.085 1.00 84.75 102 ASP A O 1
ATOM 832 N N . ILE A 1 103 ? 5.398 9.736 12.777 1.00 76.56 103 ILE A N 1
ATOM 833 C CA . ILE A 1 103 ? 5.449 10.636 11.636 1.00 76.56 103 ILE A CA 1
ATOM 834 C C . ILE A 1 103 ? 5.121 11.999 12.226 1.00 76.56 103 ILE A C 1
ATOM 836 O O . ILE A 1 103 ? 3.953 12.277 12.504 1.00 76.56 103 ILE A O 1
ATOM 840 N N . GLY A 1 104 ? 6.164 12.789 12.502 1.00 67.31 104 GLY A N 1
ATOM 841 C CA . GLY A 1 104 ? 6.034 14.130 13.074 1.00 67.31 104 GLY A CA 1
ATOM 842 C C . GLY A 1 104 ? 4.981 14.966 12.339 1.00 67.31 104 GLY A C 1
ATOM 843 O O . GLY A 1 104 ? 4.684 14.719 11.165 1.00 67.31 104 GLY A O 1
ATOM 844 N N . ALA A 1 105 ? 4.383 15.934 13.039 1.00 57.72 105 ALA A N 1
ATOM 845 C CA . ALA A 1 105 ? 3.400 16.826 12.433 1.00 57.72 105 ALA A CA 1
ATOM 846 C C . ALA A 1 105 ? 3.982 17.456 11.152 1.00 57.72 105 ALA A C 1
ATOM 848 O O . ALA A 1 105 ? 5.167 17.799 11.142 1.00 57.72 105 ALA A O 1
ATOM 849 N N . PRO A 1 106 ? 3.196 17.592 10.068 1.00 57.16 106 PRO A N 1
ATOM 850 C CA . PRO A 1 106 ? 3.667 18.319 8.902 1.00 57.16 106 PRO A CA 1
ATOM 851 C C . PRO A 1 106 ? 4.060 19.732 9.344 1.00 57.16 106 PRO A C 1
ATOM 853 O O . PRO A 1 106 ? 3.254 20.427 9.964 1.00 57.16 106 PRO A O 1
ATOM 856 N N . GLU A 1 107 ? 5.301 20.127 9.056 1.00 47.84 107 GLU A N 1
ATOM 857 C CA . GLU A 1 107 ? 5.752 21.508 9.234 1.00 47.84 107 GLU A CA 1
ATOM 858 C C . GLU A 1 107 ? 4.752 22.429 8.513 1.00 47.84 107 GLU A C 1
ATOM 860 O O . GLU A 1 107 ? 4.422 22.166 7.347 1.00 47.84 107 GLU A O 1
ATOM 865 N N . PRO A 1 108 ? 4.209 23.464 9.180 1.00 43.88 108 PRO A N 1
ATOM 866 C CA . PRO A 1 108 ? 3.314 24.400 8.524 1.00 43.88 108 PRO A CA 1
ATOM 867 C C . PRO A 1 108 ? 4.056 25.050 7.354 1.00 43.88 108 PRO A C 1
ATOM 869 O O . PRO A 1 108 ? 5.167 25.556 7.507 1.00 43.88 108 PRO A O 1
ATOM 872 N N . VAL A 1 109 ? 3.440 25.009 6.174 1.00 56.66 109 VAL A N 1
ATOM 873 C CA .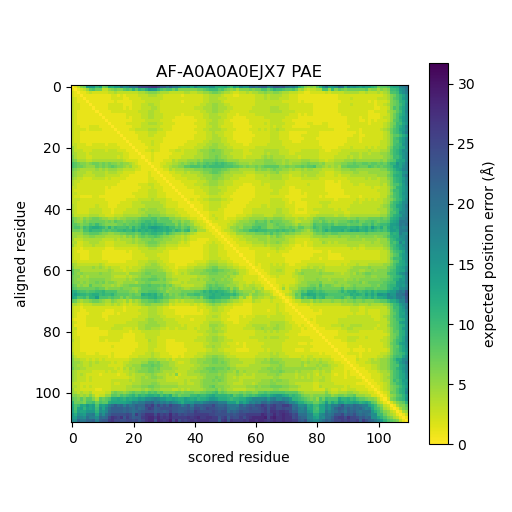 VAL A 1 109 ? 3.937 25.715 4.990 1.00 56.66 109 VAL A CA 1
ATOM 874 C C . VAL A 1 109 ? 3.954 27.210 5.325 1.00 56.66 109 VAL A C 1
ATOM 876 O O . VAL A 1 109 ? 2.896 27.766 5.627 1.00 56.66 109 VAL A O 1
ATOM 879 N N . GLN A 1 110 ? 5.145 27.818 5.343 1.00 39.22 110 GLN A N 1
ATOM 880 C CA . GLN A 1 110 ? 5.336 29.267 5.488 1.00 39.22 110 GLN A CA 1
ATOM 881 C C . GLN A 1 110 ? 4.958 30.008 4.206 1.00 39.22 110 GLN A C 1
ATOM 883 O O . GLN A 1 110 ? 5.257 29.476 3.111 1.00 39.22 110 GLN A O 1
#

Foldseek 3Di:
DAFEAELQQQHDDAQFKKWFFDDQDPPRRTDTFIWGFHDKDFDDCPPNDGTFIWTWIAGPVCPDCPDPPHNTDTHGRGPGYDNRIDGPAGPVRCRVVGDGDPDDDPDPDD

Sequence (110 aa):
MAETCDKSRRPIRVGDVLKVFHFTGARRKKHFMYKQVTRTQWLGGYGGKPKVLYFFVSHLSLKPESVDGGGGYWLGMHEGLLPDYEIVQSIKCDHEERERVDIGAPEPVQ